Protein AF-A0A2W0DNL2-F1 (afdb_monomer_lite)

Radius of gyration: 24.85 Å; chains: 1; bounding box: 49×59×59 Å

Sequence (181 aa):
MGSRLEQRAREARFWELLGQGMSRPTACDAVGVHPRQGYRWFKAARGKNPFERAPRSGRFLSEEERLRIADLRLTGAGVRRIAAELGRAPSTISRELARNSSRNGDYRPYAAEKRCRVRARRPKPRKLDRVELALQVELRLVRNWSPEQIRDDLIRSFPNRPEMHVSHETIYQSLFVQGRG

Secondary structure (DSSP, 8-state):
---HHHHHHHHHHHHHHHHTT--HHHHHHHTT--HHHHHHHHHHTTTS-TT--PPP-TTS--HHHHHHHHHHHHTT--HHHHHHHTT--HHHHHHHHHHHB-TT--B-HHHHHHHHHHHHT-PPPPGGGSHHHHHHHHHHHTTT--HHHHHHHHHHH-TT-GGG---HHHHHHHHH-----

pLDDT: mean 89.56, std 10.79, range [42.53, 97.81]

Structure (mmCIF, N/CA/C/O backbone):
data_AF-A0A2W0DNL2-F1
#
_entry.id   AF-A0A2W0DNL2-F1
#
loop_
_atom_site.group_PDB
_atom_site.id
_atom_site.type_symbol
_atom_site.label_atom_id
_atom_site.label_alt_id
_atom_site.label_comp_id
_atom_site.label_asym_id
_atom_site.label_entity_id
_atom_site.label_seq_id
_atom_site.pdbx_PDB_ins_code
_atom_site.Cartn_x
_atom_site.Cartn_y
_atom_site.Cartn_z
_atom_site.occupancy
_atom_site.B_iso_or_equiv
_atom_site.auth_seq_id
_atom_site.auth_comp_id
_atom_site.auth_asym_id
_atom_site.auth_atom_id
_atom_site.pdbx_PDB_model_num
ATOM 1 N N . MET A 1 1 ? 16.227 28.716 9.634 1.00 47.56 1 MET A N 1
ATOM 2 C CA . MET A 1 1 ? 15.725 27.652 8.734 1.00 47.56 1 MET A CA 1
ATOM 3 C C . MET A 1 1 ? 14.515 27.025 9.403 1.00 47.56 1 MET A C 1
ATOM 5 O O . MET A 1 1 ? 14.675 26.520 10.504 1.00 47.56 1 MET A O 1
ATOM 9 N N . GLY A 1 2 ? 13.325 27.134 8.807 1.00 59.09 2 GLY A N 1
ATOM 10 C CA . GLY A 1 2 ? 12.109 26.583 9.411 1.00 59.09 2 GLY A CA 1
ATOM 11 C C . GLY A 1 2 ? 12.173 25.061 9.519 1.00 59.09 2 GLY A C 1
ATOM 12 O O . GLY A 1 2 ? 12.747 24.397 8.651 1.00 59.09 2 GLY A O 1
ATOM 13 N N . SER A 1 3 ? 11.613 24.512 10.592 1.00 79.75 3 SER A N 1
ATOM 14 C CA . SER A 1 3 ? 11.574 23.064 10.814 1.00 79.75 3 SER A CA 1
ATOM 15 C C . SER A 1 3 ? 10.858 22.366 9.651 1.00 79.75 3 SER A C 1
ATOM 17 O O . SER A 1 3 ? 9.911 22.897 9.066 1.00 79.75 3 SER A O 1
ATOM 19 N N . ARG A 1 4 ? 11.257 21.128 9.325 1.00 78.81 4 ARG A N 1
ATOM 20 C CA . ARG A 1 4 ? 10.597 20.302 8.294 1.00 78.81 4 ARG A CA 1
ATOM 21 C C . ARG A 1 4 ? 9.080 20.173 8.544 1.00 78.81 4 ARG A C 1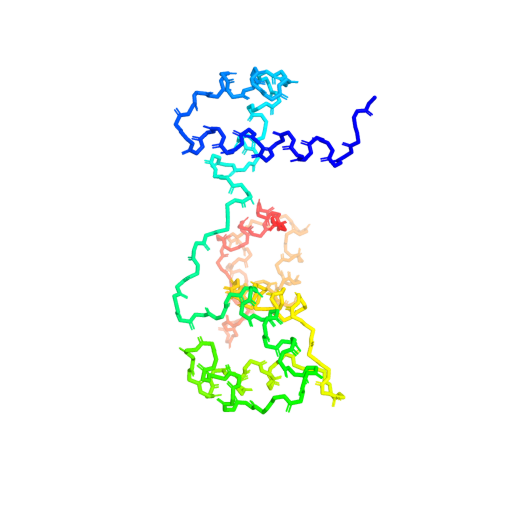
ATOM 23 O O . ARG A 1 4 ? 8.319 19.990 7.597 1.00 78.81 4 ARG A O 1
ATOM 30 N N . LEU A 1 5 ? 8.642 20.294 9.802 1.00 79.19 5 LEU A N 1
ATOM 31 C CA . LEU A 1 5 ? 7.231 20.336 10.198 1.00 79.19 5 LEU A CA 1
ATOM 32 C C . LEU A 1 5 ? 6.533 21.637 9.777 1.00 79.19 5 LEU A C 1
ATOM 34 O O . LEU A 1 5 ? 5.445 21.580 9.210 1.00 79.19 5 LEU A O 1
ATOM 38 N N . GLU A 1 6 ? 7.167 22.791 9.983 1.00 85.38 6 GLU A N 1
ATOM 39 C CA . GLU A 1 6 ? 6.617 24.103 9.613 1.00 85.38 6 GLU A CA 1
ATOM 40 C C . GLU A 1 6 ? 6.451 24.228 8.101 1.00 85.38 6 GLU A C 1
ATOM 42 O O . GLU A 1 6 ? 5.424 24.695 7.613 1.00 85.38 6 GLU A O 1
ATOM 47 N N . GLN A 1 7 ? 7.441 23.757 7.340 1.00 85.00 7 GLN A N 1
ATOM 48 C CA . GLN A 1 7 ? 7.375 23.788 5.882 1.00 85.00 7 GLN A CA 1
ATOM 49 C C . GLN A 1 7 ? 6.237 22.908 5.352 1.00 85.00 7 GLN A C 1
ATOM 51 O O . GLN A 1 7 ? 5.539 23.295 4.416 1.00 85.00 7 GLN A O 1
ATOM 56 N N . ARG A 1 8 ? 6.004 21.759 5.996 1.00 86.62 8 ARG A N 1
ATOM 57 C CA . ARG A 1 8 ? 4.901 20.853 5.666 1.00 86.62 8 ARG A CA 1
ATOM 58 C C . ARG A 1 8 ? 3.537 21.435 6.051 1.00 86.62 8 ARG A C 1
ATOM 60 O O . ARG A 1 8 ? 2.576 21.238 5.316 1.00 86.62 8 ARG A O 1
ATOM 67 N N . ALA A 1 9 ? 3.456 22.173 7.159 1.00 88.19 9 ALA A N 1
ATOM 68 C CA . ALA A 1 9 ? 2.246 22.886 7.566 1.00 88.19 9 ALA A CA 1
ATOM 69 C C . ALA A 1 9 ? 1.894 24.022 6.587 1.00 88.19 9 ALA A C 1
ATOM 71 O O . ALA A 1 9 ? 0.739 24.146 6.183 1.00 88.19 9 ALA A O 1
ATOM 72 N N . ARG A 1 10 ? 2.892 24.796 6.131 1.00 92.25 10 ARG A N 1
ATOM 73 C CA . ARG A 1 10 ? 2.702 25.826 5.090 1.00 92.25 10 ARG A CA 1
ATOM 74 C C . ARG A 1 10 ? 2.234 25.223 3.769 1.00 92.25 10 ARG A C 1
ATOM 76 O O . ARG A 1 10 ? 1.329 25.764 3.143 1.00 92.25 10 ARG A O 1
ATOM 83 N N . GLU A 1 11 ? 2.811 24.092 3.367 1.00 92.44 11 GLU A N 1
ATOM 84 C CA . GLU A 1 11 ? 2.375 23.374 2.166 1.00 92.44 11 GLU A CA 1
ATOM 85 C C . GLU A 1 11 ? 0.922 22.891 2.294 1.00 92.44 11 GLU A C 1
ATOM 87 O O . GLU A 1 11 ? 0.136 23.067 1.368 1.00 92.44 11 GLU A O 1
ATOM 92 N N . ALA A 1 12 ? 0.530 22.344 3.450 1.00 90.19 12 ALA A N 1
ATOM 93 C CA . ALA A 1 12 ? -0.851 21.928 3.695 1.00 90.19 12 ALA A CA 1
ATOM 94 C C . ALA A 1 12 ? -1.835 23.108 3.605 1.00 90.19 12 ALA A C 1
ATOM 96 O O . ALA A 1 12 ? -2.849 23.006 2.914 1.00 90.19 12 ALA A O 1
ATOM 97 N N . ARG A 1 13 ? -1.504 24.249 4.226 1.00 92.50 13 ARG A N 1
ATOM 98 C CA . ARG A 1 13 ? -2.326 25.469 4.165 1.00 92.50 13 ARG A CA 1
ATOM 99 C C . ARG A 1 13 ? -2.436 26.025 2.741 1.00 92.50 13 ARG A C 1
ATOM 101 O O . ARG A 1 13 ? -3.508 26.460 2.340 1.00 92.50 13 ARG A O 1
ATOM 108 N N . PHE A 1 14 ? -1.362 25.958 1.953 1.00 94.38 14 PHE A N 1
ATOM 109 C CA . PHE A 1 14 ? -1.366 26.362 0.541 1.00 94.38 14 PHE A CA 1
ATOM 110 C C . PHE A 1 14 ? -2.388 25.559 -0.275 1.00 94.38 14 PHE A C 1
ATOM 112 O O . PHE A 1 14 ? -3.139 26.127 -1.068 1.00 94.38 14 PHE A O 1
ATOM 119 N N . TRP A 1 15 ? -2.449 24.244 -0.058 1.00 93.75 15 TRP A N 1
ATOM 120 C CA . TRP A 1 15 ? -3.415 23.382 -0.734 1.00 93.75 15 TRP A CA 1
ATOM 121 C C . TRP A 1 15 ? -4.857 23.585 -0.265 1.00 93.75 15 TRP A C 1
ATOM 123 O O . TRP A 1 15 ? -5.772 23.465 -1.076 1.00 93.75 15 TRP A O 1
ATOM 133 N N . GLU A 1 16 ? -5.069 23.911 1.010 1.00 91.62 16 GLU A N 1
ATOM 134 C CA . GLU A 1 16 ? -6.389 24.277 1.534 1.00 91.62 16 GLU A CA 1
ATOM 135 C C . GLU A 1 16 ? -6.933 25.537 0.845 1.00 91.62 16 GLU A C 1
ATOM 137 O O . GLU A 1 16 ? -8.059 25.530 0.353 1.00 91.62 16 GLU A O 1
ATOM 142 N N . LEU A 1 17 ? -6.107 26.584 0.726 1.00 93.62 17 LEU A N 1
ATOM 143 C CA . LEU A 1 17 ? -6.474 27.835 0.053 1.00 93.62 17 LEU A CA 1
ATOM 144 C C . LEU A 1 17 ? -6.806 27.617 -1.430 1.00 93.62 17 LEU A C 1
ATOM 146 O O . LEU A 1 17 ? -7.784 28.162 -1.938 1.00 93.62 17 LEU A O 1
ATOM 150 N N . LEU A 1 18 ? -6.040 26.768 -2.120 1.00 92.50 18 LEU A N 1
ATOM 151 C CA . LEU A 1 18 ? -6.359 26.358 -3.491 1.00 92.50 18 LEU A CA 1
ATOM 152 C C . LEU A 1 18 ? -7.708 25.633 -3.584 1.00 92.50 18 LEU A C 1
ATOM 154 O O . LEU A 1 18 ? -8.466 25.880 -4.519 1.00 92.50 18 LEU A O 1
ATOM 158 N N . GLY A 1 19 ? -8.022 24.763 -2.617 1.00 87.75 19 GLY A N 1
ATOM 159 C CA . GLY A 1 19 ? -9.311 24.067 -2.538 1.00 87.75 19 GLY A CA 1
ATOM 160 C C . GLY A 1 19 ? -10.503 25.007 -2.323 1.00 87.75 19 GLY A C 1
ATOM 161 O O . GLY A 1 19 ? -11.603 24.706 -2.772 1.00 87.75 19 GLY A O 1
ATOM 162 N N . GLN A 1 20 ? -10.277 26.171 -1.710 1.00 91.06 20 GLN A N 1
ATOM 163 C CA . GLN A 1 20 ? -11.268 27.243 -1.549 1.00 91.06 20 GLN A CA 1
ATOM 164 C C . GLN A 1 20 ? -11.422 28.124 -2.807 1.00 91.06 20 GLN A C 1
ATOM 166 O O . GLN A 1 20 ? -12.169 29.098 -2.788 1.00 91.06 20 GLN A O 1
ATOM 171 N N . GLY A 1 21 ? -10.722 27.805 -3.902 1.00 90.88 21 GLY A N 1
ATOM 172 C CA . GLY A 1 21 ? -10.774 28.555 -5.161 1.00 90.88 21 GLY A CA 1
ATOM 173 C C . GLY A 1 21 ? -9.786 29.722 -5.249 1.00 90.88 21 GLY A C 1
ATOM 174 O O . GLY A 1 21 ? -9.833 30.491 -6.209 1.00 90.88 21 GLY A O 1
ATOM 175 N N . MET A 1 22 ? -8.871 29.869 -4.284 1.00 92.62 22 MET A N 1
ATOM 176 C CA . MET A 1 22 ? -7.876 30.941 -4.301 1.00 92.62 22 MET A CA 1
ATOM 177 C C . MET A 1 22 ? -6.820 30.712 -5.396 1.00 92.62 22 MET A C 1
ATOM 179 O O . MET A 1 22 ? -6.385 29.589 -5.659 1.00 92.62 22 MET A O 1
ATOM 183 N N . SER A 1 23 ? -6.361 31.795 -6.030 1.00 92.88 23 SER A N 1
ATOM 184 C CA . SER A 1 23 ? -5.307 31.718 -7.046 1.00 92.88 23 SER A CA 1
ATOM 185 C C . SER A 1 23 ? -3.954 31.314 -6.434 1.00 92.88 23 SER A C 1
ATOM 187 O O . SER A 1 23 ? -3.647 31.646 -5.289 1.00 92.88 23 SER A O 1
ATOM 189 N N . ARG A 1 24 ? -3.104 30.615 -7.203 1.00 91.62 24 ARG A N 1
ATOM 190 C CA . ARG A 1 24 ? -1.781 30.153 -6.729 1.00 91.62 24 ARG A CA 1
ATOM 191 C C . ARG A 1 24 ? -0.899 31.285 -6.174 1.00 91.62 24 ARG A C 1
ATOM 193 O O . ARG A 1 24 ? -0.310 31.049 -5.122 1.00 91.62 24 ARG A O 1
ATOM 200 N N . PRO A 1 25 ? -0.765 32.460 -6.828 1.00 93.44 25 PRO A N 1
ATOM 201 C CA . PRO A 1 25 ? 0.002 33.575 -6.268 1.00 93.44 25 PRO A CA 1
ATOM 202 C C . PRO A 1 25 ? -0.538 34.026 -4.908 1.00 93.44 25 PRO A C 1
ATOM 204 O O . PRO A 1 25 ? 0.206 34.008 -3.936 1.00 93.44 25 PRO A O 1
ATOM 207 N N . THR A 1 26 ? -1.847 34.270 -4.807 1.00 94.25 26 THR A N 1
ATOM 208 C CA . THR A 1 26 ? -2.492 34.700 -3.557 1.00 94.25 26 THR A CA 1
ATOM 209 C C . THR A 1 26 ? -2.322 33.668 -2.438 1.00 94.25 26 THR A C 1
ATOM 211 O O . THR A 1 26 ? -2.061 34.026 -1.293 1.00 94.25 26 THR A O 1
ATOM 214 N N . ALA A 1 27 ? -2.397 32.375 -2.766 1.00 94.56 27 ALA A N 1
ATOM 215 C CA . ALA A 1 27 ? -2.149 31.305 -1.806 1.00 94.56 27 ALA A CA 1
ATOM 216 C C . ALA A 1 27 ? -0.682 31.259 -1.341 1.00 94.56 27 ALA A C 1
ATOM 218 O O . ALA A 1 27 ? -0.432 30.927 -0.187 1.00 94.56 27 ALA A O 1
ATOM 219 N N . CYS A 1 28 ? 0.288 31.588 -2.208 1.00 95.31 28 CYS A N 1
ATOM 220 C CA . CYS A 1 28 ? 1.705 31.685 -1.833 1.00 95.31 28 CYS A CA 1
ATOM 221 C C . CYS A 1 28 ? 1.952 32.851 -0.871 1.00 95.31 28 CYS A C 1
ATOM 223 O O . CYS A 1 28 ? 2.632 32.665 0.140 1.00 95.31 28 CYS A O 1
ATOM 225 N N . ASP A 1 29 ? 1.354 34.008 -1.161 1.00 94.69 29 ASP A N 1
ATOM 226 C CA . ASP A 1 29 ? 1.452 35.204 -0.324 1.00 94.69 29 ASP A CA 1
ATOM 227 C C . ASP A 1 29 ? 0.851 34.940 1.063 1.00 94.69 29 ASP A C 1
ATOM 229 O O . ASP A 1 29 ? 1.491 35.190 2.083 1.00 94.69 29 ASP A O 1
ATOM 233 N N . ALA A 1 30 ? -0.328 34.311 1.109 1.00 93.44 30 ALA A N 1
ATOM 234 C CA . ALA A 1 30 ? -1.026 33.976 2.349 1.00 93.44 30 ALA A CA 1
ATOM 235 C C . ALA A 1 30 ? -0.265 32.989 3.255 1.00 93.44 30 ALA A C 1
ATOM 237 O O . ALA A 1 30 ? -0.397 33.052 4.476 1.00 93.44 30 ALA A O 1
ATOM 238 N N . VAL A 1 31 ? 0.534 32.073 2.691 1.00 94.19 31 VAL A N 1
ATOM 239 C CA . VAL A 1 31 ? 1.363 31.137 3.482 1.00 94.19 31 VAL A CA 1
ATOM 240 C C . VAL A 1 31 ? 2.808 31.611 3.672 1.00 94.19 31 VAL A C 1
ATOM 242 O O . VAL A 1 31 ? 3.623 30.884 4.251 1.00 94.19 31 VAL A O 1
ATOM 245 N N . GLY A 1 32 ? 3.143 32.807 3.177 1.00 93.50 32 GLY A N 1
ATOM 246 C CA . GLY A 1 32 ? 4.471 33.403 3.294 1.00 93.50 32 GLY A CA 1
ATOM 247 C C . GLY A 1 32 ? 5.560 32.609 2.569 1.00 93.50 32 GLY A C 1
ATOM 248 O O . GLY A 1 32 ? 6.643 32.392 3.122 1.00 93.50 32 GLY A O 1
ATOM 249 N N . VAL A 1 33 ? 5.280 32.117 1.356 1.00 92.44 33 VAL A N 1
ATOM 250 C CA . VAL A 1 33 ? 6.274 31.426 0.517 1.00 92.44 33 VAL A CA 1
ATOM 251 C C . VAL A 1 33 ? 6.437 32.084 -0.841 1.00 92.44 33 VAL A C 1
ATOM 253 O O . VAL A 1 33 ? 5.502 32.612 -1.427 1.00 92.44 33 VAL A O 1
ATOM 256 N N . HIS A 1 34 ? 7.643 31.983 -1.391 1.00 93.94 34 HIS A N 1
ATOM 257 C CA . HIS A 1 34 ? 7.933 32.503 -2.720 1.00 93.94 34 HIS A CA 1
ATOM 258 C C . HIS A 1 34 ? 7.101 31.774 -3.806 1.00 93.94 34 HIS A C 1
ATOM 260 O O . HIS A 1 34 ? 7.027 30.540 -3.771 1.00 93.94 34 HIS A O 1
ATOM 266 N N . PRO A 1 35 ? 6.574 32.455 -4.846 1.00 91.94 35 PRO A N 1
ATOM 267 C CA . PRO A 1 35 ? 5.736 31.837 -5.887 1.00 91.94 35 PRO A CA 1
ATOM 268 C C . PRO A 1 35 ? 6.357 30.613 -6.580 1.00 91.94 35 PRO A C 1
ATOM 270 O O . PRO A 1 35 ? 5.678 29.628 -6.874 1.00 91.94 35 PRO A O 1
ATOM 273 N N . ARG A 1 36 ? 7.683 30.622 -6.792 1.00 92.62 36 ARG A N 1
ATOM 274 C CA . ARG A 1 36 ? 8.425 29.449 -7.308 1.00 92.62 36 ARG A CA 1
ATOM 275 C C . ARG A 1 36 ? 8.287 28.215 -6.408 1.00 92.62 36 ARG A C 1
ATOM 277 O O . ARG A 1 36 ? 8.239 27.102 -6.924 1.00 92.62 36 ARG A O 1
ATOM 284 N N . GLN A 1 37 ? 8.227 28.388 -5.087 1.00 92.25 37 GLN A N 1
ATOM 285 C CA . GLN A 1 37 ? 8.041 27.287 -4.141 1.00 92.25 37 GLN A CA 1
ATOM 286 C C . GLN A 1 37 ? 6.628 26.704 -4.252 1.00 92.25 37 GLN A C 1
ATOM 288 O O . GLN A 1 37 ? 6.494 25.486 -4.370 1.00 92.25 37 GLN A O 1
ATOM 293 N N . GLY A 1 38 ? 5.594 27.550 -4.311 1.00 91.00 38 GLY A N 1
ATOM 294 C CA . GLY A 1 38 ? 4.220 27.095 -4.545 1.00 91.00 38 GLY A CA 1
ATOM 295 C C . GLY A 1 38 ? 4.051 26.391 -5.894 1.00 91.00 38 GLY A C 1
ATOM 296 O O . GLY A 1 38 ? 3.419 25.339 -5.973 1.00 91.00 38 GLY A O 1
ATOM 297 N N . TYR A 1 39 ? 4.707 26.884 -6.951 1.00 92.50 39 TY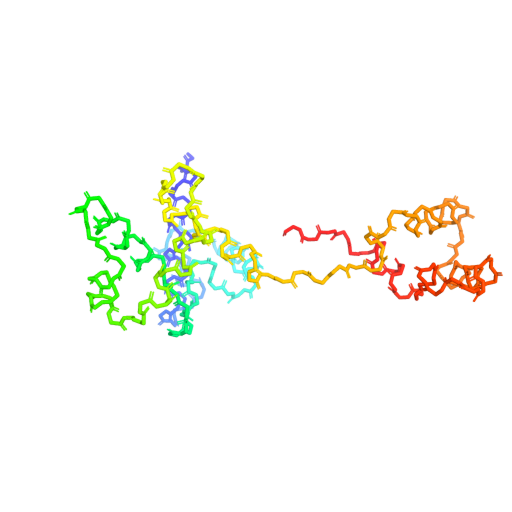R A N 1
ATOM 298 C CA . TYR A 1 39 ? 4.754 26.189 -8.242 1.00 92.50 39 TYR A CA 1
ATOM 299 C C . TYR A 1 39 ? 5.418 24.806 -8.139 1.00 92.50 39 TYR A C 1
ATOM 301 O O . TYR A 1 39 ? 4.919 23.842 -8.721 1.00 92.50 39 TYR A O 1
ATOM 309 N N . ARG A 1 40 ? 6.513 24.670 -7.375 1.00 92.38 40 ARG A N 1
ATOM 310 C CA . ARG A 1 40 ? 7.160 23.368 -7.134 1.00 92.38 40 ARG A CA 1
ATOM 311 C C . ARG A 1 40 ? 6.239 22.401 -6.397 1.00 92.38 40 ARG A C 1
ATOM 313 O O . ARG A 1 40 ? 6.160 21.252 -6.820 1.00 92.38 40 ARG A O 1
ATOM 320 N N . TRP A 1 41 ? 5.540 22.851 -5.354 1.00 92.69 41 TRP A N 1
ATOM 321 C CA . TRP A 1 41 ? 4.551 22.036 -4.637 1.00 92.69 41 TRP A CA 1
ATOM 322 C C . TRP A 1 41 ? 3.428 21.571 -5.564 1.00 92.69 41 TRP A C 1
ATOM 324 O O . TRP A 1 41 ? 3.157 20.375 -5.666 1.00 92.69 41 TRP A O 1
ATOM 334 N N . PHE A 1 42 ? 2.852 22.496 -6.334 1.00 91.25 42 PHE A N 1
ATOM 335 C CA . PHE A 1 42 ? 1.805 22.193 -7.307 1.00 91.25 42 PHE A CA 1
ATOM 336 C C . PHE A 1 42 ? 2.267 21.180 -8.367 1.00 91.25 42 PHE A C 1
ATOM 338 O O . PHE A 1 42 ? 1.578 20.194 -8.632 1.00 91.25 42 PHE A O 1
ATOM 345 N N . LYS A 1 43 ? 3.459 21.380 -8.948 1.00 91.06 43 LYS A N 1
ATOM 346 C CA . LYS A 1 43 ? 4.044 20.474 -9.950 1.00 91.06 43 LYS A CA 1
ATOM 347 C C . LYS A 1 43 ? 4.339 19.095 -9.358 1.00 91.06 43 LYS A C 1
ATOM 349 O O . LYS A 1 43 ? 4.030 18.088 -9.992 1.00 91.06 43 LYS A O 1
ATOM 354 N N . ALA A 1 44 ? 4.910 19.040 -8.153 1.00 87.88 44 ALA A N 1
ATOM 355 C CA . ALA A 1 44 ? 5.236 17.790 -7.469 1.00 87.88 44 ALA A CA 1
ATOM 356 C C . ALA A 1 44 ? 3.983 16.946 -7.198 1.00 87.88 44 ALA A C 1
ATOM 358 O O . ALA A 1 44 ? 3.992 15.741 -7.444 1.00 87.88 44 ALA A O 1
ATOM 359 N N . ALA A 1 45 ? 2.885 17.581 -6.782 1.00 86.62 45 ALA A N 1
ATOM 360 C CA . ALA A 1 45 ? 1.617 16.899 -6.539 1.00 86.62 45 ALA A CA 1
ATOM 361 C C . ALA A 1 45 ? 0.727 16.769 -7.794 1.00 86.62 45 ALA A C 1
ATOM 363 O O . ALA A 1 45 ? -0.402 16.286 -7.716 1.00 86.62 45 ALA A O 1
ATOM 364 N N . ARG A 1 46 ? 1.225 17.182 -8.970 1.00 85.38 46 ARG A N 1
ATOM 365 C CA . ARG A 1 46 ? 0.507 17.144 -10.260 1.00 85.38 46 ARG A CA 1
ATOM 366 C C . ARG A 1 46 ? -0.847 17.860 -10.226 1.00 85.38 46 ARG A C 1
ATOM 368 O O . ARG A 1 46 ? -1.821 17.380 -10.801 1.00 85.38 46 ARG A O 1
ATOM 375 N N . GLY A 1 47 ? -0.910 18.985 -9.520 1.00 85.25 47 GLY A N 1
ATOM 376 C CA . GLY A 1 47 ? -2.131 19.773 -9.369 1.00 85.25 47 GLY A CA 1
ATOM 377 C C . GLY A 1 47 ? -3.216 19.125 -8.506 1.00 85.25 47 GLY A C 1
ATOM 378 O O . GLY A 1 47 ? -4.320 19.653 -8.450 1.00 85.25 47 GLY A O 1
ATOM 379 N N . LYS A 1 48 ? -2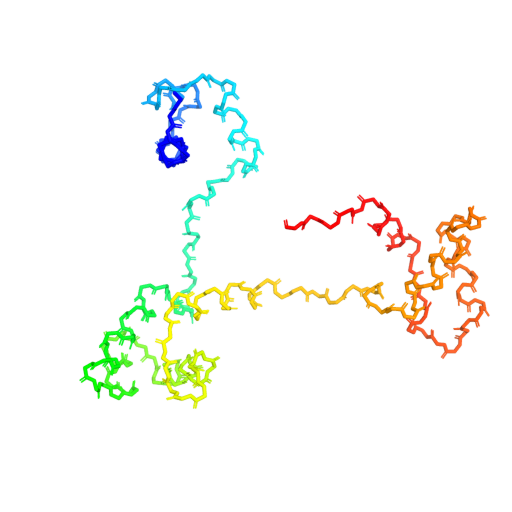.922 18.009 -7.827 1.00 83.88 48 LYS A N 1
ATOM 380 C CA . LYS A 1 48 ? -3.833 17.363 -6.878 1.00 83.88 48 LYS A CA 1
ATOM 381 C C . LYS A 1 48 ? -3.330 17.578 -5.465 1.00 83.88 48 LYS A C 1
ATOM 383 O O . LYS A 1 48 ? -2.148 17.371 -5.210 1.00 83.88 48 LYS A O 1
ATOM 388 N N . ASN A 1 49 ? -4.224 17.934 -4.551 1.00 84.50 49 ASN A N 1
ATOM 389 C CA . ASN A 1 49 ? -3.865 18.123 -3.157 1.00 84.50 49 ASN A CA 1
ATOM 390 C C . ASN A 1 49 ? -3.351 16.795 -2.558 1.00 84.50 49 ASN A C 1
ATOM 392 O O . ASN A 1 49 ? -4.122 15.845 -2.424 1.00 84.50 49 ASN A O 1
ATOM 396 N N . PRO A 1 50 ? -2.064 16.695 -2.175 1.00 80.88 50 PRO A N 1
ATOM 397 C CA . PRO A 1 50 ? -1.504 15.462 -1.629 1.00 80.88 50 PRO A CA 1
ATOM 398 C C . PRO A 1 50 ? -1.970 15.193 -0.189 1.00 80.88 50 PRO A C 1
ATOM 400 O O . PRO A 1 50 ? -1.780 14.088 0.322 1.00 80.88 50 PRO A O 1
ATOM 403 N N . PHE A 1 51 ? -2.565 16.193 0.466 1.00 79.44 51 PHE A N 1
ATOM 404 C CA . PHE A 1 51 ? -3.146 16.107 1.804 1.00 79.44 51 PHE A CA 1
ATOM 405 C C . PHE A 1 51 ? -4.642 15.783 1.775 1.00 79.44 51 PHE A C 1
ATOM 407 O O . PHE A 1 51 ? -5.193 15.380 2.800 1.00 79.44 51 PHE A O 1
ATOM 414 N N . GLU A 1 52 ? -5.296 15.907 0.617 1.00 70.00 52 GLU A N 1
ATOM 415 C CA . GLU A 1 52 ? -6.700 15.552 0.469 1.00 70.00 52 GLU A CA 1
ATOM 416 C C . GLU A 1 52 ? -6.863 14.032 0.545 1.00 70.00 52 GLU A C 1
ATOM 418 O O . GLU A 1 52 ? -6.350 13.254 -0.268 1.00 70.00 52 GLU A O 1
ATOM 423 N N . ARG A 1 53 ? -7.586 13.585 1.570 1.00 65.62 53 ARG A N 1
ATOM 424 C CA . ARG A 1 53 ? -7.958 12.183 1.717 1.00 65.62 53 ARG A CA 1
ATOM 425 C C . ARG A 1 53 ? -9.206 11.965 0.877 1.00 65.62 53 ARG A C 1
ATOM 427 O O . ARG A 1 53 ? -10.293 12.326 1.313 1.00 65.62 53 ARG A O 1
ATOM 434 N N . ALA A 1 54 ? -9.047 11.371 -0.306 1.00 61.41 54 ALA A N 1
ATOM 435 C CA . ALA A 1 54 ? -10.187 11.023 -1.151 1.00 61.41 54 ALA A CA 1
ATOM 436 C C . ALA A 1 54 ? -11.265 10.306 -0.312 1.00 61.41 54 ALA A C 1
ATOM 438 O O . ALA A 1 54 ? -10.924 9.339 0.392 1.00 61.41 54 ALA A O 1
ATOM 439 N N . PRO A 1 55 ? -12.532 10.760 -0.355 1.00 58.41 55 PRO A N 1
ATOM 440 C CA . PRO A 1 55 ? -13.593 10.145 0.421 1.00 58.41 55 PRO A CA 1
ATOM 441 C C . PRO A 1 55 ? -13.677 8.671 0.036 1.00 58.41 55 PRO A C 1
ATOM 443 O O . PRO A 1 55 ? -13.774 8.303 -1.139 1.00 58.41 55 PRO A O 1
ATOM 446 N N . ARG A 1 56 ? -13.569 7.792 1.033 1.00 63.72 56 ARG A N 1
ATOM 447 C CA . ARG A 1 56 ? -13.727 6.363 0.786 1.00 63.72 56 ARG A CA 1
ATOM 448 C C . ARG A 1 56 ? -15.188 6.091 0.509 1.00 63.72 56 ARG A C 1
ATOM 450 O O . ARG A 1 56 ? -16.047 6.526 1.266 1.00 63.72 56 ARG A O 1
ATOM 457 N N . SER A 1 57 ? -15.451 5.307 -0.536 1.00 69.00 57 SER A N 1
ATOM 458 C CA . SER A 1 57 ? -16.749 4.655 -0.697 1.00 69.00 57 SER A CA 1
ATOM 459 C C . SER A 1 57 ? -17.162 4.051 0.645 1.00 69.00 57 SER A C 1
ATOM 461 O O . SER A 1 57 ? -16.359 3.348 1.268 1.00 69.00 57 SER A O 1
ATOM 463 N N . GLY A 1 58 ? -18.416 4.279 1.049 1.00 74.38 58 GLY A N 1
ATOM 464 C CA . GLY A 1 58 ? -18.988 3.737 2.284 1.00 74.38 58 GLY A CA 1
ATOM 465 C C . GLY A 1 58 ? -18.881 2.213 2.395 1.00 74.38 58 GLY A C 1
ATOM 466 O O . GLY A 1 58 ? -19.107 1.662 3.461 1.00 74.38 58 GLY A O 1
ATOM 467 N N . ARG A 1 59 ? -18.472 1.511 1.335 1.00 80.81 59 ARG A N 1
ATOM 468 C CA . ARG A 1 59 ? -18.111 0.092 1.353 1.00 80.81 59 ARG A CA 1
ATOM 469 C C . ARG A 1 59 ? -16.936 -0.252 2.283 1.00 80.81 59 ARG A C 1
ATOM 471 O O . ARG A 1 59 ? -16.889 -1.373 2.789 1.00 80.81 59 ARG A O 1
ATOM 478 N N . PHE A 1 60 ? -15.958 0.638 2.454 1.00 85.06 60 PHE A N 1
ATOM 479 C CA . PHE A 1 60 ? -14.729 0.350 3.205 1.00 85.06 60 PHE A CA 1
ATOM 480 C C . PHE A 1 60 ? -14.701 1.083 4.544 1.00 85.06 60 PHE A C 1
ATOM 482 O O . PHE A 1 60 ? -15.124 2.231 4.618 1.00 85.06 60 PHE A O 1
ATOM 489 N N . LEU A 1 61 ? -14.123 0.445 5.569 1.00 91.25 61 LEU A N 1
ATOM 490 C CA . LEU A 1 61 ? -13.877 1.105 6.851 1.00 91.25 61 LEU A CA 1
ATOM 491 C C . LEU A 1 61 ? -12.887 2.269 6.681 1.00 91.25 61 LEU A C 1
ATOM 493 O O . LEU A 1 61 ? -11.848 2.126 6.013 1.00 91.25 61 LEU A O 1
ATOM 497 N N . SER A 1 62 ? -13.198 3.404 7.293 1.00 90.06 62 SER A N 1
ATOM 498 C CA . SER A 1 62 ? -12.321 4.564 7.420 1.00 90.06 62 SER A CA 1
ATOM 499 C C . SER A 1 62 ? -11.226 4.323 8.470 1.00 90.06 62 SER A C 1
ATOM 501 O O . SER A 1 62 ? -11.251 3.337 9.207 1.00 90.06 62 SER A O 1
ATOM 503 N N . GLU A 1 63 ? -10.219 5.198 8.506 1.00 90.94 63 GLU A N 1
ATOM 504 C CA . GLU A 1 63 ? -9.207 5.180 9.574 1.00 90.94 63 GLU A CA 1
ATOM 505 C C . GLU A 1 63 ? -9.854 5.455 10.942 1.00 90.94 63 GLU A C 1
ATOM 507 O O . GLU A 1 63 ? -9.550 4.756 11.903 1.00 90.94 63 GLU A O 1
ATOM 512 N N . GLU A 1 64 ? -10.816 6.380 10.990 1.00 91.38 64 GLU A N 1
ATOM 513 C CA . GLU A 1 64 ? -11.581 6.724 12.194 1.00 91.38 64 GLU A CA 1
ATOM 514 C C . GLU A 1 64 ? -12.380 5.531 12.730 1.00 91.38 64 GLU A C 1
ATOM 516 O O . GLU A 1 64 ? -12.293 5.179 13.902 1.00 91.38 64 GLU A O 1
ATOM 521 N N . GLU A 1 65 ? -13.085 4.812 11.851 1.00 94.44 65 GLU A N 1
ATOM 522 C CA . GLU A 1 65 ? -13.800 3.594 12.241 1.00 94.44 65 GLU A CA 1
ATOM 523 C C . GLU A 1 65 ? -12.831 2.530 12.766 1.00 94.44 65 GLU A C 1
ATOM 525 O O . GLU A 1 65 ? -13.159 1.805 13.701 1.00 94.44 65 GLU A O 1
ATOM 530 N N . ARG A 1 66 ? -11.614 2.434 12.213 1.00 95.50 66 ARG A N 1
ATOM 531 C CA . ARG A 1 66 ? -10.593 1.514 12.735 1.00 95.50 66 ARG A CA 1
ATOM 532 C C . ARG A 1 66 ? -10.105 1.922 14.121 1.00 95.50 66 ARG A C 1
ATOM 534 O O . ARG A 1 66 ? -9.879 1.019 14.925 1.00 95.50 66 ARG A O 1
ATOM 541 N N . LEU A 1 67 ? -9.936 3.215 14.395 1.00 96.31 67 LEU A N 1
ATOM 542 C CA . LEU A 1 67 ? -9.597 3.714 15.732 1.00 96.31 67 LEU A CA 1
ATOM 543 C C . LEU A 1 67 ? -10.704 3.356 16.726 1.00 96.31 67 LEU A C 1
ATOM 545 O O . LEU A 1 67 ? -10.433 2.679 17.713 1.00 96.31 67 LEU A O 1
ATOM 549 N N . ARG A 1 68 ? -11.962 3.633 16.372 1.00 96.62 68 ARG A N 1
ATOM 550 C CA . ARG A 1 68 ? -13.126 3.277 17.190 1.00 96.62 68 ARG A CA 1
ATOM 551 C C . ARG A 1 68 ? -13.218 1.773 17.476 1.00 96.62 68 ARG A C 1
ATOM 553 O O . ARG A 1 68 ? -13.507 1.376 18.599 1.00 96.62 68 ARG A O 1
ATOM 560 N N . ILE A 1 69 ? -12.928 0.910 16.493 1.00 96.56 69 ILE A N 1
ATOM 561 C CA . ILE A 1 69 ? -12.845 -0.550 16.708 1.00 96.56 69 ILE A CA 1
ATOM 562 C C . ILE A 1 69 ? -11.788 -0.893 17.769 1.00 96.56 69 ILE A C 1
ATOM 564 O O . ILE A 1 69 ? -12.012 -1.801 18.571 1.00 96.56 69 ILE A O 1
ATOM 568 N N . ALA A 1 70 ? -10.634 -0.220 17.755 1.00 96.06 70 ALA A N 1
ATOM 569 C CA . ALA A 1 70 ? -9.563 -0.465 18.717 1.00 96.06 70 ALA A CA 1
ATOM 570 C C . ALA A 1 70 ? -9.977 -0.047 20.135 1.00 96.06 70 ALA A C 1
ATOM 572 O O . ALA A 1 70 ? -9.846 -0.856 21.053 1.00 96.06 70 ALA A O 1
ATOM 573 N N . ASP A 1 71 ? -10.562 1.140 20.294 1.00 96.50 71 ASP A N 1
ATOM 574 C CA . ASP A 1 71 ? -11.049 1.635 21.590 1.00 96.50 71 ASP A CA 1
ATOM 575 C C . ASP A 1 71 ? -12.136 0.719 22.167 1.00 96.50 71 ASP A C 1
ATOM 577 O O . ASP A 1 71 ? -12.102 0.320 23.333 1.00 96.50 71 ASP A O 1
ATOM 581 N N . LEU A 1 72 ? -13.075 0.283 21.326 1.00 95.75 72 LEU A N 1
ATOM 582 C CA . LEU A 1 72 ? -14.127 -0.639 21.744 1.00 95.75 72 LEU A CA 1
ATOM 583 C C . LEU A 1 72 ? -13.578 -2.025 22.113 1.00 95.75 72 LEU A C 1
ATOM 585 O O . LEU A 1 72 ? -14.076 -2.662 23.038 1.00 95.75 72 LEU A O 1
ATOM 589 N N . ARG A 1 73 ? -12.513 -2.493 21.458 1.00 93.94 73 ARG A N 1
ATOM 590 C CA . ARG A 1 73 ? -11.820 -3.729 21.861 1.00 93.94 73 ARG A CA 1
ATOM 591 C C . ARG A 1 73 ? -11.139 -3.587 23.220 1.00 93.94 73 ARG A C 1
ATOM 593 O O . ARG A 1 73 ? -11.189 -4.539 23.993 1.00 93.94 73 ARG A O 1
ATOM 600 N N . LEU A 1 74 ? -10.547 -2.429 23.518 1.00 92.94 74 LEU A N 1
ATOM 601 C CA . LEU A 1 74 ? -9.931 -2.158 24.823 1.00 92.94 74 LEU A CA 1
ATOM 602 C C . LEU A 1 74 ? -10.964 -2.170 25.958 1.00 92.94 74 LEU A C 1
ATOM 604 O O . LEU A 1 74 ? -10.658 -2.623 27.054 1.00 92.94 74 LEU A O 1
ATOM 608 N N . THR A 1 75 ? -12.202 -1.760 25.678 1.00 93.69 75 THR A N 1
ATOM 609 C CA . THR A 1 75 ? -13.324 -1.834 26.636 1.00 93.69 75 THR A CA 1
ATOM 610 C C . THR A 1 75 ? -14.012 -3.208 26.687 1.00 93.69 75 THR A C 1
ATOM 612 O O . THR A 1 75 ? -15.039 -3.365 27.344 1.00 93.69 75 THR A O 1
ATOM 615 N N . GLY A 1 76 ? -13.472 -4.220 25.998 1.00 93.00 76 GLY A N 1
ATOM 616 C CA . GLY A 1 76 ? -14.007 -5.585 25.998 1.00 93.00 76 GLY A CA 1
ATOM 617 C C . GLY A 1 76 ? -15.232 -5.798 25.100 1.00 93.00 76 GLY A C 1
ATOM 618 O O . GLY A 1 76 ? -15.904 -6.825 25.207 1.00 93.00 76 GLY A O 1
ATOM 619 N N . ALA A 1 77 ? -15.555 -4.866 24.198 1.00 95.19 77 ALA A N 1
ATOM 620 C CA . ALA A 1 77 ? -16.686 -5.031 23.292 1.00 95.19 77 ALA A CA 1
ATOM 621 C C . ALA A 1 77 ? -16.455 -6.175 22.287 1.00 95.19 77 ALA A C 1
ATOM 623 O O . ALA A 1 77 ? -15.442 -6.246 21.586 1.00 95.19 77 ALA A O 1
ATOM 624 N N . GLY A 1 78 ? -17.449 -7.057 22.163 1.00 95.00 78 GLY A N 1
ATOM 625 C CA . GLY A 1 78 ? -17.477 -8.090 21.130 1.00 95.00 78 GLY A CA 1
ATOM 626 C C . GLY A 1 78 ? -17.849 -7.546 19.744 1.00 95.00 78 GLY A C 1
ATOM 627 O O . GLY A 1 78 ? -18.408 -6.459 19.599 1.00 95.00 78 GLY A O 1
ATOM 628 N N . VAL A 1 79 ? -17.619 -8.357 18.705 1.00 97.12 79 VAL A N 1
ATOM 629 C CA . VAL A 1 79 ? -17.841 -8.002 17.285 1.00 97.12 79 VAL A CA 1
ATOM 630 C C . VAL A 1 79 ? -19.231 -7.414 17.011 1.00 97.12 79 VAL A C 1
ATOM 632 O O . VAL A 1 79 ? -19.340 -6.432 16.282 1.00 97.12 79 VAL A O 1
ATOM 635 N N . ARG A 1 80 ? -20.296 -7.998 17.579 1.00 97.38 80 ARG A N 1
ATOM 636 C CA . ARG A 1 80 ? -21.681 -7.545 17.344 1.00 97.38 80 ARG A CA 1
ATOM 637 C C . ARG A 1 80 ? -21.952 -6.159 17.934 1.00 97.38 80 ARG A C 1
ATOM 639 O O . ARG A 1 80 ? -22.593 -5.352 17.274 1.00 97.38 80 ARG A O 1
ATOM 646 N N . ARG A 1 81 ? -21.422 -5.873 19.129 1.00 97.69 81 ARG A N 1
ATOM 647 C CA . ARG A 1 81 ? -21.555 -4.561 19.782 1.00 97.69 81 ARG A CA 1
ATOM 648 C C . ARG A 1 81 ? -20.825 -3.483 18.988 1.00 97.69 81 ARG A C 1
ATOM 650 O O . ARG A 1 81 ? -21.415 -2.458 18.677 1.00 97.69 81 ARG A O 1
ATOM 657 N N . ILE A 1 82 ? -19.585 -3.767 18.585 1.00 97.50 82 ILE A N 1
ATOM 658 C CA . ILE A 1 82 ? -18.783 -2.866 17.743 1.00 97.50 82 ILE A CA 1
ATOM 659 C C . ILE A 1 82 ? -19.510 -2.551 16.433 1.00 97.50 82 ILE A C 1
ATOM 661 O O . ILE A 1 82 ? -19.556 -1.409 15.990 1.00 97.50 82 ILE A O 1
ATOM 665 N N . ALA A 1 83 ? -20.085 -3.575 15.806 1.00 96.94 83 ALA A N 1
ATOM 666 C CA . ALA A 1 83 ? -20.811 -3.429 14.556 1.00 96.94 83 ALA A CA 1
ATOM 667 C C . ALA A 1 83 ? -22.059 -2.545 14.704 1.00 96.94 83 ALA A C 1
ATOM 669 O O . ALA A 1 83 ? -22.270 -1.670 13.868 1.00 96.94 83 ALA A O 1
ATOM 670 N N . ALA A 1 84 ? -22.835 -2.736 15.774 1.00 96.62 84 ALA A N 1
ATOM 671 C CA . ALA A 1 84 ? -24.002 -1.911 16.072 1.00 96.62 84 ALA A CA 1
ATOM 672 C C . ALA A 1 84 ? -23.621 -0.439 16.303 1.00 96.62 84 ALA A C 1
ATOM 674 O O . ALA A 1 84 ? -24.229 0.440 15.701 1.00 96.62 84 ALA A O 1
ATOM 675 N N . GLU A 1 85 ? -22.577 -0.175 17.094 1.00 96.19 85 GLU A N 1
ATOM 676 C CA . GLU A 1 85 ? -22.130 1.194 17.393 1.00 96.19 85 GLU A CA 1
ATOM 677 C C . GLU A 1 85 ? -21.616 1.936 16.151 1.00 96.19 85 GLU A C 1
ATOM 679 O O . GLU A 1 85 ? -21.826 3.136 16.006 1.00 96.19 85 GLU A O 1
ATOM 684 N N . LEU A 1 86 ? -20.985 1.218 15.221 1.00 93.69 86 LEU A N 1
ATOM 685 C CA . LEU A 1 86 ? -20.472 1.787 13.973 1.00 93.69 86 LEU A CA 1
ATOM 686 C C . LEU A 1 86 ? -21.493 1.809 12.827 1.00 93.69 86 LEU A C 1
ATOM 688 O O . LEU A 1 86 ? -21.157 2.251 11.730 1.00 93.69 86 LEU A O 1
ATOM 692 N N . GLY A 1 87 ? -22.703 1.275 13.022 1.00 94.19 87 GLY A N 1
ATOM 693 C CA . GLY A 1 87 ? -23.677 1.114 11.936 1.00 94.19 87 GLY A CA 1
ATOM 694 C C . GLY A 1 87 ? -23.172 0.201 10.808 1.00 94.19 87 GLY A C 1
ATOM 695 O O . GLY A 1 87 ? -23.436 0.436 9.627 1.00 94.19 87 GLY A O 1
ATOM 696 N N . ARG A 1 88 ? -22.388 -0.832 11.144 1.00 94.88 88 ARG A N 1
ATOM 697 C CA . ARG A 1 88 ? -21.770 -1.767 10.189 1.00 94.88 88 ARG A CA 1
ATOM 698 C C . ARG A 1 88 ? -22.302 -3.183 10.346 1.00 94.88 88 ARG A C 1
ATOM 700 O O . ARG A 1 88 ? -22.759 -3.597 11.402 1.00 94.88 88 ARG A O 1
ATOM 707 N N . ALA A 1 89 ? -22.158 -3.981 9.290 1.00 95.19 89 ALA A N 1
ATOM 708 C CA . ALA A 1 89 ? -22.429 -5.411 9.378 1.00 95.19 89 ALA A CA 1
ATOM 709 C C . ALA A 1 89 ? -21.408 -6.101 10.313 1.00 95.19 89 ALA A C 1
ATOM 711 O O . ALA A 1 89 ? -20.201 -5.876 10.155 1.00 95.19 89 ALA A O 1
ATOM 712 N N . PRO A 1 90 ? -21.828 -7.021 11.205 1.00 97.19 90 PRO A N 1
ATOM 713 C CA . PRO A 1 90 ? -20.909 -7.786 12.056 1.00 97.19 90 PRO A CA 1
ATOM 714 C C . PRO A 1 90 ? -19.825 -8.536 11.272 1.00 97.19 90 PRO A C 1
ATOM 716 O O . PRO A 1 90 ? -18.680 -8.636 11.713 1.00 97.19 90 PRO A O 1
ATOM 719 N N . SER A 1 91 ? -20.151 -9.001 10.061 1.00 96.50 91 SER A N 1
ATOM 720 C CA . SER A 1 91 ? -19.188 -9.654 9.168 1.00 96.50 91 SER A CA 1
ATOM 721 C C . SER A 1 91 ? -18.088 -8.708 8.670 1.00 96.50 91 SER A C 1
ATOM 723 O O . SER A 1 91 ? -16.976 -9.156 8.406 1.00 96.50 91 SER A O 1
ATOM 725 N N . THR A 1 92 ? -18.345 -7.402 8.568 1.00 95.69 92 THR A N 1
ATOM 726 C CA . THR A 1 92 ? -17.320 -6.401 8.232 1.00 95.69 92 THR A CA 1
ATOM 727 C C . THR A 1 92 ? -16.294 -6.290 9.352 1.00 95.69 92 THR A C 1
ATOM 729 O O . THR A 1 92 ? -15.098 -6.394 9.085 1.00 95.69 92 THR A O 1
ATOM 732 N N . ILE A 1 93 ? -16.758 -6.167 10.598 1.00 96.50 93 ILE A N 1
ATOM 733 C CA . ILE A 1 93 ? -15.892 -6.064 11.780 1.00 96.50 93 ILE A CA 1
ATOM 734 C C . ILE A 1 93 ? -15.101 -7.359 11.991 1.00 96.50 93 ILE A C 1
ATOM 736 O O . ILE A 1 93 ? -13.883 -7.319 12.147 1.00 96.50 93 ILE A O 1
ATOM 740 N N . SER A 1 94 ? -15.762 -8.517 11.909 1.00 96.38 94 SER A N 1
ATOM 741 C CA . SER A 1 94 ? -15.100 -9.824 12.013 1.00 96.38 94 SER A CA 1
ATOM 742 C C . SER A 1 94 ? -13.981 -9.979 10.978 1.00 96.38 94 SER A C 1
ATOM 744 O O . SER A 1 94 ? -12.851 -10.311 11.331 1.00 96.38 94 SER A O 1
ATOM 746 N N . ARG A 1 95 ? -14.256 -9.671 9.702 1.00 95.56 95 ARG A N 1
ATOM 747 C CA . ARG A 1 95 ? -13.257 -9.774 8.631 1.00 95.56 95 ARG A CA 1
ATOM 748 C C . ARG A 1 95 ? -12.120 -8.757 8.765 1.00 95.56 95 ARG A C 1
ATOM 750 O O . ARG A 1 95 ? -11.010 -9.055 8.330 1.00 95.56 95 ARG A O 1
ATOM 757 N N . GLU A 1 96 ? -12.378 -7.563 9.295 1.00 95.50 96 GLU A N 1
ATOM 758 C CA . GLU A 1 96 ? -11.330 -6.576 9.590 1.00 95.50 96 GLU A CA 1
ATOM 759 C C . GLU A 1 96 ? -10.379 -7.127 10.657 1.00 95.50 96 GLU A C 1
ATOM 761 O O . GLU A 1 96 ? -9.178 -7.229 10.409 1.00 95.50 96 GLU A O 1
ATOM 766 N N . LEU A 1 97 ? -10.923 -7.569 11.794 1.00 95.06 97 LEU A N 1
ATOM 767 C CA . LEU A 1 97 ? -10.141 -8.117 12.902 1.00 95.06 97 LEU A CA 1
ATOM 768 C C . LEU A 1 97 ? -9.374 -9.377 12.483 1.00 95.06 97 LEU A C 1
ATOM 770 O O . LEU A 1 97 ? -8.169 -9.450 12.692 1.00 95.06 97 LEU A O 1
ATOM 774 N N . ALA A 1 98 ? -10.021 -10.321 11.796 1.00 94.38 98 ALA A N 1
ATOM 775 C CA . ALA A 1 98 ? -9.378 -11.556 11.346 1.00 94.38 98 ALA A CA 1
ATOM 776 C C . ALA A 1 98 ? -8.185 -11.308 10.404 1.00 94.38 98 ALA A C 1
ATOM 778 O O . ALA A 1 98 ? -7.184 -12.013 10.463 1.00 94.38 98 ALA A O 1
ATOM 779 N N . ARG A 1 99 ? -8.263 -10.298 9.526 1.00 92.94 99 ARG A N 1
ATOM 780 C CA . ARG A 1 99 ? -7.187 -9.999 8.561 1.00 92.94 99 ARG A CA 1
ATOM 781 C C . ARG A 1 99 ? -6.087 -9.107 9.119 1.00 92.94 99 ARG A C 1
ATOM 783 O O . ARG A 1 99 ? -5.001 -9.054 8.530 1.00 92.94 99 ARG A O 1
ATOM 790 N N . ASN A 1 100 ? -6.399 -8.327 10.153 1.00 94.38 100 ASN A N 1
ATOM 791 C CA . ASN A 1 100 ? -5.548 -7.235 10.605 1.00 94.38 100 ASN A CA 1
ATOM 792 C C . ASN A 1 100 ? -5.116 -7.330 12.079 1.00 94.38 100 ASN A C 1
ATOM 794 O O . ASN A 1 100 ? -4.269 -6.535 12.487 1.00 94.38 100 ASN A O 1
ATOM 798 N N . SER A 1 101 ? -5.582 -8.301 12.858 1.00 93.31 101 SER A N 1
ATOM 799 C CA . SER A 1 101 ? -5.008 -8.592 14.176 1.00 93.31 101 SER A CA 1
ATOM 800 C C . SER A 1 101 ? -3.691 -9.374 14.083 1.00 93.31 101 SER A C 1
ATOM 802 O O . SER A 1 101 ? -3.422 -10.052 13.089 1.00 93.31 101 SER A O 1
ATOM 804 N N . SER A 1 102 ? -2.838 -9.229 15.100 1.00 89.00 102 SER A N 1
ATOM 805 C CA . SER A 1 102 ? -1.655 -10.071 15.292 1.00 89.00 102 SER A CA 1
ATOM 806 C C . SER A 1 102 ? -2.074 -11.491 15.689 1.00 89.00 102 SER A C 1
ATOM 808 O O . SER A 1 102 ? -3.221 -11.728 16.072 1.00 89.00 102 SER A O 1
ATOM 810 N N . ARG A 1 103 ? -1.133 -12.441 15.643 1.00 85.62 103 ARG A N 1
ATOM 811 C CA . ARG A 1 103 ? -1.360 -13.822 16.103 1.00 85.62 103 ARG A CA 1
ATOM 812 C C . ARG A 1 103 ? -1.769 -13.897 17.582 1.00 85.62 103 ARG A C 1
ATOM 814 O O . ARG A 1 103 ? -2.481 -14.817 17.957 1.00 85.62 103 ARG A O 1
ATOM 821 N N . ASN A 1 104 ? -1.387 -12.895 18.374 1.00 86.69 104 ASN A N 1
ATOM 822 C CA . ASN A 1 104 ? -1.735 -12.777 19.792 1.00 86.69 104 ASN A CA 1
ATOM 823 C C . ASN A 1 104 ? -3.074 -12.046 20.013 1.00 86.69 104 ASN A C 1
ATOM 825 O O . ASN A 1 104 ? -3.488 -11.845 21.1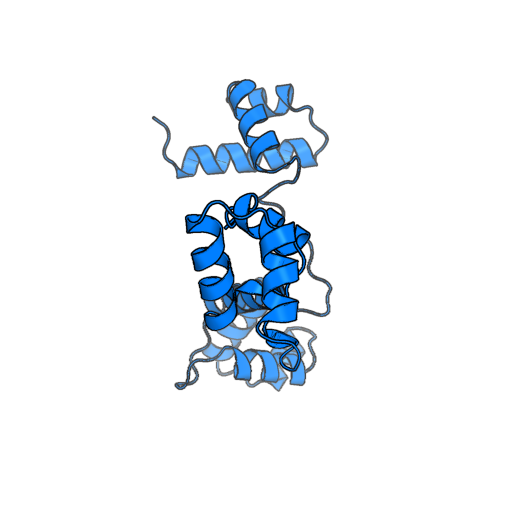46 1.00 86.69 104 ASN A O 1
ATOM 829 N N . GLY A 1 105 ? -3.757 -11.633 18.940 1.00 83.88 105 GLY A N 1
ATOM 830 C CA . GLY A 1 105 ? -5.047 -10.948 19.006 1.00 83.88 105 GLY A CA 1
ATOM 831 C C . GLY A 1 105 ? -4.967 -9.420 19.049 1.00 83.88 105 GLY A C 1
ATOM 832 O O . GLY A 1 105 ? -6.019 -8.775 18.959 1.00 83.88 105 GLY A O 1
ATOM 833 N N . ASP A 1 106 ? -3.768 -8.830 19.097 1.00 89.88 106 ASP A N 1
ATOM 834 C CA . ASP A 1 106 ? -3.587 -7.374 19.142 1.00 89.88 106 ASP A CA 1
ATOM 835 C C . ASP A 1 106 ? -4.078 -6.725 17.854 1.00 89.88 106 ASP A C 1
ATOM 837 O O . ASP A 1 106 ? -3.690 -7.108 16.746 1.00 89.88 106 ASP A O 1
ATOM 841 N N . TYR A 1 107 ? -4.906 -5.696 17.980 1.00 94.88 107 TYR A N 1
ATOM 842 C CA . TYR A 1 107 ? -5.408 -4.943 16.842 1.00 94.88 107 TYR A CA 1
ATOM 843 C C . TYR A 1 107 ? -4.783 -3.546 16.812 1.00 94.88 107 TYR A C 1
ATOM 845 O O . TYR A 1 107 ? -4.994 -2.742 17.712 1.00 94.88 107 TYR A O 1
ATOM 853 N N . ARG A 1 108 ? -3.996 -3.258 15.767 1.00 94.81 108 ARG A N 1
ATOM 854 C CA . ARG A 1 108 ? -3.307 -1.968 15.584 1.00 94.81 108 ARG A CA 1
ATOM 855 C C . ARG A 1 108 ? -3.942 -1.187 14.424 1.00 94.81 108 ARG A C 1
ATOM 857 O O . ARG A 1 108 ? -3.665 -1.531 13.267 1.00 94.81 108 ARG A O 1
ATOM 864 N N . PRO A 1 109 ? -4.744 -0.136 14.685 1.00 94.50 109 PRO A N 1
ATOM 865 C CA . PRO A 1 109 ? -5.575 0.518 13.667 1.00 94.50 109 PRO A CA 1
ATOM 866 C C . PRO A 1 109 ? -4.757 1.171 12.546 1.00 94.50 109 PRO A C 1
ATOM 868 O O . PRO A 1 109 ? -4.995 0.891 11.372 1.00 94.50 109 PRO A O 1
ATOM 871 N N . TYR A 1 110 ? -3.706 1.927 12.877 1.00 94.19 110 TYR A N 1
ATOM 872 C CA . TYR A 1 110 ? -2.826 2.552 11.877 1.00 94.19 110 TYR A CA 1
ATOM 873 C C . TYR A 1 110 ? -2.094 1.528 10.991 1.00 94.19 110 TYR A C 1
ATOM 875 O O . TYR A 1 110 ? -1.900 1.730 9.789 1.00 94.19 110 TYR A O 1
ATOM 883 N N . ALA A 1 111 ? -1.710 0.381 11.559 1.00 93.12 111 ALA A N 1
ATOM 884 C CA . ALA A 1 111 ? -1.074 -0.693 10.799 1.00 93.12 111 ALA A CA 1
ATOM 885 C C . ALA A 1 111 ? -2.077 -1.435 9.898 1.00 93.12 111 ALA A C 1
ATOM 887 O O . ALA A 1 111 ? -1.722 -1.877 8.801 1.00 93.12 111 ALA A O 1
ATOM 888 N N . ALA A 1 112 ? -3.324 -1.601 10.348 1.00 93.50 112 ALA A N 1
ATOM 889 C CA . ALA A 1 112 ? -4.419 -2.142 9.546 1.00 93.50 112 ALA A CA 1
ATOM 890 C C . ALA A 1 112 ? -4.723 -1.233 8.345 1.00 93.50 112 ALA A C 1
ATOM 892 O O . ALA A 1 112 ? -4.739 -1.689 7.201 1.00 93.50 112 ALA A O 1
ATOM 893 N N . GLU A 1 113 ? -4.833 0.069 8.598 1.00 92.50 113 GLU A N 1
ATOM 894 C CA . GLU A 1 113 ? -5.040 1.115 7.603 1.00 92.50 113 GLU A CA 1
ATOM 895 C C . GLU A 1 113 ? -3.939 1.117 6.528 1.00 92.50 113 GLU A C 1
ATOM 897 O O . GLU A 1 113 ? -4.216 1.002 5.328 1.00 92.50 113 GLU A O 1
ATOM 902 N N . LYS A 1 114 ? -2.667 1.130 6.951 1.00 90.31 114 LYS A N 1
ATOM 903 C CA . LYS A 1 114 ? -1.512 1.047 6.044 1.00 90.31 114 LYS A CA 1
ATOM 904 C C . LYS A 1 114 ? -1.558 -0.213 5.172 1.00 90.31 114 LYS A C 1
ATOM 906 O O . LYS A 1 114 ? -1.371 -0.120 3.958 1.00 90.31 114 LYS A O 1
ATOM 911 N N . ARG A 1 115 ? -1.843 -1.385 5.754 1.00 90.50 115 ARG A N 1
ATOM 912 C CA . ARG A 1 115 ? -1.955 -2.650 5.002 1.00 90.50 115 ARG A CA 1
ATOM 913 C C . ARG A 1 115 ? -3.101 -2.627 3.997 1.00 90.50 115 ARG A C 1
ATOM 915 O O . ARG A 1 115 ? -2.911 -3.063 2.863 1.00 90.50 115 ARG A O 1
ATOM 922 N N . CYS A 1 116 ? -4.265 -2.099 4.369 1.00 88.81 116 CYS A N 1
ATOM 923 C CA . CYS A 1 116 ? -5.388 -1.948 3.446 1.00 88.81 116 CYS A CA 1
ATOM 924 C C . CYS A 1 116 ? -5.028 -1.033 2.268 1.00 88.81 116 CYS A C 1
ATOM 926 O O . CYS A 1 116 ? -5.305 -1.397 1.126 1.00 88.81 116 CYS A O 1
ATOM 928 N N . ARG A 1 117 ? -4.333 0.089 2.508 1.00 86.06 117 ARG A N 1
ATOM 929 C CA . ARG A 1 117 ? -3.845 0.977 1.435 1.00 86.06 117 ARG A CA 1
ATOM 930 C C . ARG A 1 117 ? -2.870 0.279 0.493 1.00 86.06 117 ARG A C 1
ATOM 932 O O . ARG A 1 117 ? -2.982 0.448 -0.716 1.00 86.06 117 ARG A O 1
ATOM 939 N N . VAL A 1 118 ? -1.937 -0.510 1.024 1.00 85.25 118 VAL A N 1
ATOM 940 C CA . VAL A 1 118 ? -0.992 -1.282 0.201 1.00 85.25 118 VAL A CA 1
ATOM 941 C C . VAL A 1 118 ? -1.734 -2.311 -0.654 1.00 85.25 118 VAL A C 1
ATOM 943 O O . VAL A 1 118 ? -1.544 -2.340 -1.866 1.00 85.25 118 VAL A O 1
ATOM 946 N N . ARG A 1 119 ? -2.647 -3.093 -0.063 1.00 84.75 119 ARG A N 1
ATOM 947 C CA . ARG A 1 119 ? -3.459 -4.089 -0.789 1.00 84.75 119 ARG A CA 1
ATOM 948 C C . ARG A 1 119 ? -4.357 -3.449 -1.855 1.00 84.75 119 ARG A C 1
ATOM 950 O O . ARG A 1 119 ? -4.549 -4.025 -2.922 1.00 84.75 119 ARG A O 1
ATOM 957 N N . ALA A 1 120 ? -4.890 -2.255 -1.590 1.00 83.88 120 ALA A N 1
ATOM 958 C CA . ALA A 1 120 ? -5.741 -1.526 -2.528 1.00 83.88 120 ALA A CA 1
ATOM 959 C C . ALA A 1 120 ? -5.012 -1.114 -3.817 1.00 83.88 120 ALA A C 1
ATOM 961 O O . ALA A 1 120 ? -5.670 -0.965 -4.842 1.00 83.88 120 ALA A O 1
ATOM 962 N N . ARG A 1 121 ? -3.673 -0.998 -3.797 1.00 81.12 121 ARG A N 1
ATOM 963 C CA . ARG A 1 121 ? -2.876 -0.701 -5.001 1.00 81.12 121 ARG A CA 1
ATOM 964 C C . ARG A 1 121 ? -2.992 -1.783 -6.074 1.00 81.12 121 ARG A C 1
ATOM 966 O O . ARG A 1 121 ? -2.771 -1.468 -7.235 1.00 81.12 121 ARG A O 1
ATOM 973 N N . ARG A 1 122 ? -3.318 -3.028 -5.687 1.00 76.81 122 ARG A N 1
ATOM 974 C CA . ARG A 1 122 ? -3.479 -4.196 -6.577 1.00 76.81 122 ARG A CA 1
ATOM 975 C C . ARG A 1 122 ? -2.467 -4.205 -7.739 1.00 76.81 122 ARG A C 1
ATOM 977 O O . ARG A 1 122 ? -2.891 -4.219 -8.898 1.00 76.81 122 ARG A O 1
ATOM 984 N N . PRO A 1 123 ? -1.149 -4.147 -7.461 1.00 77.19 123 PRO A N 1
ATOM 985 C CA . PRO A 1 123 ? -0.166 -4.202 -8.530 1.00 77.19 123 PRO A CA 1
ATOM 986 C C . PRO A 1 123 ? -0.342 -5.526 -9.275 1.00 77.19 123 PRO A C 1
ATOM 988 O O . PRO A 1 123 ? -0.378 -6.592 -8.660 1.00 77.19 123 PRO A O 1
ATOM 991 N N . LYS A 1 124 ? -0.516 -5.449 -10.594 1.00 79.31 124 LYS A N 1
ATOM 992 C CA . LYS A 1 124 ? -0.505 -6.642 -11.437 1.00 79.31 124 LYS A CA 1
ATOM 993 C C . LYS A 1 124 ? 0.957 -7.067 -11.599 1.00 79.31 124 LYS A C 1
ATOM 995 O O . LYS A 1 124 ? 1.763 -6.183 -11.906 1.00 79.31 124 LYS A O 1
ATOM 1000 N N . PRO A 1 125 ? 1.296 -8.353 -11.392 1.00 82.19 125 PRO A N 1
ATOM 1001 C CA . PRO A 1 125 ? 2.644 -8.827 -11.668 1.00 82.19 125 PRO A CA 1
ATOM 1002 C C . PRO A 1 125 ? 2.980 -8.504 -13.124 1.00 82.19 125 PRO A C 1
ATOM 1004 O O . PRO A 1 125 ? 2.174 -8.745 -14.030 1.00 82.19 125 PRO A O 1
ATOM 1007 N N . ARG A 1 126 ? 4.134 -7.885 -13.341 1.00 87.44 126 ARG A N 1
ATOM 1008 C CA . ARG A 1 126 ? 4.636 -7.571 -14.676 1.00 87.44 126 ARG A CA 1
ATOM 1009 C C . ARG A 1 126 ? 5.262 -8.823 -15.268 1.00 87.44 126 ARG A C 1
ATOM 1011 O O . ARG A 1 126 ? 5.733 -9.703 -14.556 1.00 87.44 126 ARG A O 1
ATOM 1018 N N . LYS A 1 127 ? 5.316 -8.889 -16.597 1.00 89.94 127 LYS A N 1
ATOM 1019 C CA . LYS A 1 127 ? 5.894 -10.040 -17.304 1.00 89.94 127 LYS A CA 1
ATOM 1020 C C . LYS A 1 127 ? 7.355 -10.298 -16.901 1.00 89.94 127 LYS A C 1
ATOM 1022 O O . LYS A 1 127 ? 7.740 -11.448 -16.731 1.00 89.94 127 LYS A O 1
ATOM 1027 N N . LEU A 1 128 ? 8.122 -9.228 -16.680 1.00 91.75 128 LEU A N 1
ATOM 1028 C CA . LEU A 1 128 ? 9.528 -9.279 -16.264 1.00 91.75 128 LEU A CA 1
ATOM 1029 C C . LEU A 1 128 ? 9.736 -9.389 -14.743 1.00 91.75 128 LEU A C 1
ATOM 1031 O O . LEU A 1 128 ? 10.877 -9.409 -14.302 1.00 91.75 128 LEU A O 1
ATOM 1035 N N . ASP A 1 129 ? 8.677 -9.526 -13.934 1.00 90.56 129 ASP A N 1
ATOM 1036 C CA . ASP A 1 129 ? 8.845 -9.917 -12.523 1.00 90.56 129 ASP A CA 1
ATOM 1037 C C . ASP A 1 129 ? 9.294 -11.392 -12.413 1.00 90.56 129 ASP A C 1
ATOM 1039 O O . ASP A 1 129 ? 9.800 -11.831 -11.379 1.00 90.56 129 ASP A O 1
ATOM 1043 N N . ARG A 1 130 ? 9.135 -12.181 -13.490 1.00 93.69 130 ARG A N 1
ATOM 1044 C CA . ARG A 1 130 ? 9.692 -13.532 -13.601 1.00 93.69 130 ARG A CA 1
ATOM 1045 C C . ARG A 1 130 ? 11.201 -13.447 -13.827 1.00 93.69 130 ARG A C 1
ATOM 1047 O O . ARG A 1 130 ? 11.645 -13.165 -14.938 1.00 93.69 130 ARG A O 1
ATOM 1054 N N . VAL A 1 131 ? 11.963 -13.800 -12.794 1.00 95.06 131 VAL A N 1
ATOM 1055 C CA . VAL A 1 131 ? 13.436 -13.755 -12.781 1.00 95.06 131 VAL A CA 1
ATOM 1056 C C . VAL A 1 131 ? 14.058 -14.472 -13.984 1.00 95.06 131 VAL A C 1
ATOM 1058 O O . VAL A 1 131 ? 14.912 -13.905 -14.653 1.00 95.06 131 VAL A O 1
ATOM 1061 N N . GLU A 1 132 ? 13.592 -15.681 -14.313 1.00 96.94 132 GLU A N 1
ATOM 1062 C CA . GLU A 1 132 ? 14.121 -16.465 -15.444 1.00 96.94 132 GLU A CA 1
ATOM 1063 C C . GLU A 1 132 ? 14.025 -15.705 -16.778 1.00 96.94 132 GLU A C 1
ATOM 1065 O O . GLU A 1 132 ? 14.987 -15.655 -17.539 1.00 96.94 132 GLU A O 1
ATOM 1070 N N . LEU A 1 133 ? 12.879 -15.073 -17.050 1.00 96.81 133 LEU A N 1
ATOM 1071 C CA . LEU A 1 133 ? 12.672 -14.297 -18.271 1.00 96.81 133 LEU A CA 1
ATOM 1072 C C . LEU A 1 133 ? 13.474 -12.990 -18.247 1.00 96.81 133 LEU A C 1
ATOM 1074 O O . LEU A 1 133 ? 14.075 -12.625 -19.256 1.00 96.81 133 LEU A O 1
ATOM 1078 N N . ALA A 1 134 ? 13.509 -12.302 -17.104 1.00 95.75 134 ALA A N 1
ATOM 1079 C CA . ALA A 1 134 ? 14.266 -11.063 -16.945 1.00 95.75 134 ALA A CA 1
ATOM 1080 C C . ALA A 1 134 ? 15.757 -11.263 -17.256 1.00 95.75 134 ALA A C 1
ATOM 1082 O O . ALA A 1 134 ? 16.323 -10.491 -18.025 1.00 95.75 134 ALA A O 1
ATOM 1083 N N . LEU A 1 135 ? 16.353 -12.353 -16.760 1.00 96.62 135 LEU A N 1
ATOM 1084 C CA . LEU A 1 135 ? 17.745 -12.709 -17.046 1.00 96.62 135 LEU A CA 1
ATOM 1085 C C . LEU A 1 135 ? 17.982 -12.957 -18.540 1.00 96.62 135 LEU A C 1
ATOM 1087 O O . LEU A 1 135 ? 18.984 -12.513 -19.093 1.00 96.62 135 LEU A O 1
ATOM 1091 N N . GLN A 1 136 ? 17.058 -13.634 -19.229 1.00 97.56 136 GLN A N 1
ATOM 1092 C CA . GLN A 1 136 ? 17.188 -13.865 -20.672 1.00 97.56 136 GLN A CA 1
ATOM 1093 C C . GLN A 1 136 ? 17.139 -12.561 -21.481 1.00 97.56 136 GLN A C 1
ATOM 1095 O O . GLN A 1 136 ? 17.873 -12.424 -22.463 1.00 97.56 136 GLN A O 1
ATOM 1100 N N . VAL A 1 137 ? 16.301 -11.607 -21.073 1.00 96.62 137 VAL A N 1
ATOM 1101 C CA . VAL A 1 137 ? 16.246 -10.271 -21.680 1.00 96.62 137 VAL A CA 1
ATOM 1102 C C . VAL A 1 137 ? 17.545 -9.508 -21.404 1.00 96.62 137 VAL A C 1
ATOM 1104 O O . VAL A 1 137 ? 18.159 -8.999 -22.339 1.00 96.62 137 VAL A O 1
ATOM 1107 N N . GLU A 1 138 ? 18.013 -9.492 -20.154 1.00 95.94 138 GLU A N 1
ATOM 1108 C CA . GLU A 1 138 ? 19.247 -8.814 -19.737 1.00 95.94 138 GLU A CA 1
ATOM 1109 C C . GLU A 1 138 ? 20.485 -9.333 -20.485 1.00 95.94 138 GLU A C 1
ATOM 1111 O O . GLU A 1 138 ? 21.253 -8.543 -21.035 1.00 95.94 138 GLU A O 1
ATOM 1116 N N . LEU A 1 139 ? 20.632 -10.656 -20.614 1.00 97.12 139 LEU A N 1
ATOM 1117 C CA . LEU A 1 139 ? 21.740 -11.286 -21.343 1.00 97.12 139 LEU A CA 1
ATOM 1118 C C . LEU A 1 139 ? 21.856 -10.815 -22.800 1.00 97.12 139 LEU A C 1
ATOM 1120 O O . LEU A 1 139 ? 22.958 -10.746 -23.344 1.00 97.12 139 LEU A O 1
ATOM 1124 N N . ARG A 1 140 ? 20.729 -10.510 -23.450 1.00 97.12 140 ARG A N 1
ATOM 1125 C CA . ARG A 1 140 ? 20.706 -10.032 -24.840 1.00 97.12 140 ARG A CA 1
ATOM 1126 C C . ARG A 1 140 ? 20.886 -8.519 -24.921 1.00 97.12 140 ARG A C 1
ATOM 1128 O O . ARG A 1 140 ? 21.583 -8.047 -25.815 1.00 97.12 140 ARG A O 1
ATOM 1135 N N . LEU A 1 141 ? 20.345 -7.771 -23.958 1.00 95.69 141 LEU A N 1
ATOM 1136 C CA . LEU A 1 141 ? 20.585 -6.329 -23.844 1.00 95.69 141 LEU A CA 1
ATOM 1137 C C . LEU A 1 141 ? 22.079 -6.013 -23.683 1.00 95.69 141 LEU A C 1
ATOM 1139 O O . LEU A 1 141 ? 22.581 -5.132 -24.371 1.00 95.69 141 LEU A O 1
ATOM 1143 N N . VAL A 1 142 ? 22.813 -6.776 -22.862 1.00 96.38 142 VAL A N 1
ATOM 1144 C CA . VAL A 1 142 ? 24.278 -6.628 -22.696 1.00 96.38 142 VAL A CA 1
ATOM 1145 C C . VAL A 1 142 ? 25.039 -6.859 -24.009 1.00 96.38 142 VAL A C 1
ATOM 1147 O O . VAL A 1 142 ? 26.118 -6.311 -24.215 1.00 96.38 142 VAL A O 1
ATOM 1150 N N . ARG A 1 143 ? 24.466 -7.634 -24.935 1.00 96.38 143 ARG A N 1
ATOM 1151 C CA . ARG A 1 143 ? 25.018 -7.864 -26.278 1.00 96.38 143 ARG A CA 1
ATOM 1152 C C . ARG A 1 143 ? 24.584 -6.803 -27.295 1.00 96.38 143 ARG A C 1
ATOM 1154 O O . ARG A 1 143 ? 24.821 -6.990 -28.485 1.00 96.38 143 ARG A O 1
ATOM 1161 N N . ASN A 1 144 ? 23.961 -5.712 -26.847 1.00 95.81 144 ASN A N 1
ATOM 1162 C CA . ASN A 1 144 ? 23.419 -4.627 -27.670 1.00 95.81 144 ASN A CA 1
ATOM 1163 C C . ASN A 1 144 ? 22.317 -5.065 -28.644 1.00 95.81 144 ASN A C 1
ATOM 1165 O O . ASN A 1 144 ? 22.173 -4.499 -29.726 1.00 95.81 144 ASN A O 1
ATOM 1169 N N . TRP A 1 145 ? 21.530 -6.078 -28.279 1.00 97.75 145 TRP A N 1
ATOM 1170 C CA . TRP A 1 145 ? 20.379 -6.473 -29.087 1.00 97.75 145 TRP A CA 1
ATOM 1171 C C . TRP A 1 145 ? 19.231 -5.479 -28.898 1.00 97.75 145 TRP A C 1
ATOM 1173 O O . TRP A 1 145 ? 18.936 -5.058 -27.777 1.00 97.75 145 TRP A O 1
ATOM 1183 N N . SER A 1 146 ? 18.551 -5.142 -29.992 1.00 96.50 146 SER A N 1
ATOM 1184 C CA . SER A 1 146 ? 17.318 -4.348 -29.949 1.00 96.50 146 SER A CA 1
ATOM 1185 C C . SER A 1 146 ? 16.164 -5.136 -29.305 1.00 96.50 146 SER A C 1
ATOM 1187 O O . SER A 1 146 ? 16.122 -6.366 -29.408 1.00 96.50 146 SER A O 1
ATOM 1189 N N . PRO A 1 147 ? 15.190 -4.468 -28.664 1.00 97.12 147 PRO A N 1
ATOM 1190 C CA . PRO A 1 147 ? 14.007 -5.122 -28.097 1.00 97.12 147 PRO A CA 1
ATOM 1191 C C . PRO A 1 147 ? 13.242 -6.043 -29.060 1.00 97.12 147 PRO A C 1
ATOM 1193 O O . PRO A 1 147 ? 12.733 -7.083 -28.637 1.00 97.12 147 PRO A O 1
ATOM 1196 N N . GLU A 1 148 ? 13.191 -5.714 -30.348 1.00 97.38 148 GLU A N 1
ATOM 1197 C CA . GLU A 1 148 ? 12.601 -6.539 -31.405 1.00 97.38 148 GLU A CA 1
ATOM 1198 C C . GLU A 1 148 ? 13.403 -7.824 -31.628 1.00 97.38 148 GLU A C 1
ATOM 1200 O O . GLU A 1 148 ? 12.827 -8.913 -31.632 1.00 97.38 148 GLU A O 1
ATOM 1205 N N . GLN A 1 149 ? 14.734 -7.720 -31.726 1.00 97.81 149 GLN A N 1
ATOM 1206 C CA . GLN A 1 149 ? 15.617 -8.887 -31.842 1.00 97.81 149 GLN A CA 1
ATOM 1207 C C . GLN A 1 149 ? 15.495 -9.804 -30.624 1.00 97.81 149 GLN A C 1
ATOM 1209 O O . GLN A 1 149 ? 15.477 -11.025 -30.763 1.00 97.81 149 GLN A O 1
ATOM 1214 N N . ILE A 1 150 ? 15.373 -9.224 -29.427 1.00 97.56 150 ILE A N 1
ATOM 1215 C CA . ILE A 1 150 ? 15.187 -9.985 -28.189 1.00 97.56 150 ILE A CA 1
ATOM 1216 C C . ILE A 1 150 ? 13.860 -10.744 -28.216 1.00 97.56 150 ILE A C 1
ATOM 1218 O O . ILE A 1 150 ? 13.842 -11.936 -27.916 1.00 97.56 150 ILE A O 1
ATOM 1222 N N . ARG A 1 151 ? 12.756 -10.086 -28.593 1.00 97.56 151 ARG A N 1
ATOM 1223 C CA . ARG A 1 151 ? 11.443 -10.736 -28.746 1.00 97.56 151 ARG A CA 1
ATOM 1224 C C . ARG A 1 151 ? 11.534 -11.936 -29.689 1.00 97.56 151 ARG A C 1
ATOM 1226 O O . ARG A 1 151 ? 11.093 -13.025 -29.325 1.00 97.56 151 ARG A O 1
ATOM 1233 N N . ASP A 1 152 ? 12.082 -11.731 -30.882 1.00 97.62 152 ASP A N 1
ATOM 1234 C CA . ASP A 1 152 ? 12.094 -12.750 -31.936 1.00 97.62 152 ASP A CA 1
ATOM 1235 C C . ASP A 1 152 ? 12.961 -13.952 -31.563 1.00 97.62 152 ASP A C 1
ATOM 1237 O O . ASP A 1 152 ? 12.583 -15.104 -31.790 1.00 97.62 152 ASP A O 1
ATOM 1241 N N . ASP A 1 153 ? 14.095 -13.701 -30.918 1.00 97.69 153 ASP A N 1
ATOM 1242 C CA . ASP A 1 153 ? 14.964 -14.764 -30.438 1.00 97.69 153 ASP A CA 1
ATOM 1243 C C . ASP A 1 153 ? 14.380 -15.532 -29.254 1.00 97.69 153 ASP A C 1
ATOM 1245 O O . ASP A 1 153 ? 14.543 -16.749 -29.188 1.00 97.69 153 ASP A O 1
ATOM 1249 N N . LEU A 1 154 ? 13.649 -14.872 -28.351 1.00 97.50 154 LEU A N 1
ATOM 1250 C CA . LEU A 1 154 ? 12.944 -15.562 -27.269 1.00 97.50 154 LEU A CA 1
ATOM 1251 C C . LEU A 1 154 ? 11.849 -16.489 -27.805 1.00 97.50 154 LEU A C 1
ATOM 1253 O O . LEU A 1 154 ? 11.706 -17.603 -27.304 1.00 97.50 154 LEU A O 1
ATOM 1257 N N . ILE A 1 155 ? 11.117 -16.074 -28.843 1.00 97.19 155 ILE A N 1
ATOM 1258 C CA . ILE A 1 155 ? 10.125 -16.933 -29.509 1.00 97.19 155 ILE A CA 1
ATOM 1259 C C . ILE A 1 155 ? 10.810 -18.156 -30.132 1.00 97.19 155 ILE A C 1
ATOM 1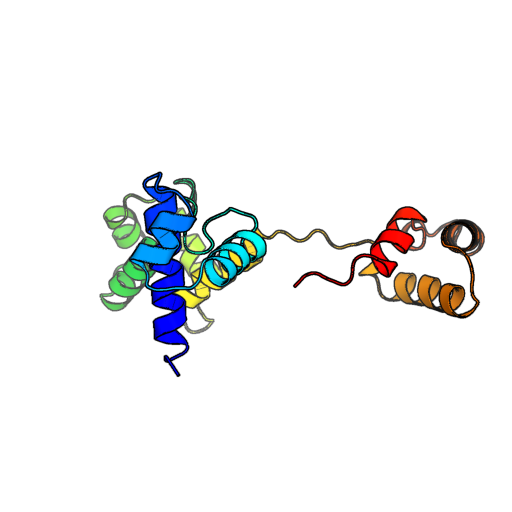261 O O . ILE A 1 155 ? 10.333 -19.278 -29.970 1.00 97.19 155 ILE A O 1
ATOM 1265 N N . ARG A 1 156 ? 11.957 -17.956 -30.793 1.00 96.81 156 ARG A N 1
ATOM 1266 C CA . ARG A 1 156 ? 12.723 -19.030 -31.444 1.00 96.81 156 ARG A CA 1
ATOM 1267 C C . ARG A 1 156 ? 13.389 -19.989 -30.457 1.00 96.81 156 ARG A C 1
ATOM 1269 O O . ARG A 1 156 ? 13.388 -21.192 -30.688 1.00 96.81 156 ARG A O 1
ATOM 1276 N N . SER A 1 157 ? 13.962 -19.460 -29.381 1.00 96.56 157 SER A N 1
ATOM 1277 C CA . SER A 1 157 ? 14.695 -20.231 -28.369 1.00 96.56 157 SER A CA 1
ATOM 1278 C C . SER A 1 157 ? 13.761 -20.999 -27.433 1.00 96.56 157 SER A C 1
ATOM 1280 O O . SER A 1 157 ? 14.140 -22.031 -26.885 1.00 96.56 157 SER A O 1
ATOM 1282 N N . PHE A 1 158 ? 12.533 -20.505 -27.244 1.00 96.62 158 PHE A N 1
ATOM 1283 C CA . PHE A 1 158 ? 11.562 -21.063 -26.305 1.00 96.62 158 PHE A CA 1
ATOM 1284 C C . PHE A 1 158 ? 10.181 -21.294 -26.951 1.00 96.62 158 PHE A C 1
ATOM 1286 O O . PHE A 1 158 ? 9.179 -20.831 -26.406 1.00 96.62 158 PHE A O 1
ATOM 1293 N N . PRO A 1 159 ? 10.066 -22.014 -28.082 1.00 94.94 159 PRO A N 1
ATOM 1294 C CA . PRO A 1 159 ? 8.837 -22.052 -28.885 1.00 94.94 159 PRO A CA 1
ATOM 1295 C C . PRO A 1 159 ? 7.623 -22.605 -28.123 1.00 94.94 159 PRO A C 1
ATOM 1297 O O . PRO A 1 159 ? 6.514 -22.105 -28.280 1.00 94.94 159 PRO A O 1
ATOM 1300 N N . ASN A 1 160 ? 7.842 -23.569 -27.223 1.00 96.25 160 ASN A N 1
ATOM 1301 C CA . ASN A 1 160 ? 6.786 -24.230 -26.446 1.00 96.25 160 ASN A CA 1
ATOM 1302 C C . ASN A 1 160 ? 6.603 -23.652 -25.029 1.00 96.25 160 ASN A C 1
ATOM 1304 O O . ASN A 1 160 ? 5.935 -24.263 -24.199 1.00 96.25 160 ASN A O 1
ATOM 1308 N N . ARG A 1 161 ? 7.223 -22.504 -24.723 1.00 96.50 161 ARG A N 1
ATOM 1309 C CA . ARG A 1 161 ? 7.203 -21.879 -23.389 1.00 96.50 161 ARG A CA 1
ATOM 1310 C C . ARG A 1 161 ? 6.726 -20.422 -23.478 1.00 96.50 161 ARG A C 1
ATOM 1312 O O . ARG A 1 161 ? 7.548 -19.505 -23.416 1.00 96.50 161 ARG A O 1
ATOM 1319 N N . PRO A 1 162 ? 5.409 -20.168 -23.606 1.00 93.94 162 PRO A N 1
ATOM 1320 C CA . PRO A 1 162 ? 4.857 -18.812 -23.737 1.00 93.94 162 PRO A CA 1
ATOM 1321 C C . PRO A 1 162 ? 5.139 -17.920 -22.514 1.00 93.94 162 PRO A C 1
ATOM 1323 O O . PRO A 1 162 ? 5.116 -16.684 -22.582 1.00 93.94 162 PRO A O 1
ATOM 1326 N N . GLU A 1 163 ? 5.444 -18.512 -21.360 1.00 95.06 163 GLU A N 1
ATOM 1327 C CA . GLU A 1 163 ? 5.911 -17.787 -20.187 1.00 95.06 163 GLU A CA 1
ATOM 1328 C C . GLU A 1 163 ? 7.243 -17.056 -20.422 1.00 95.06 163 GLU A C 1
ATOM 1330 O O . GLU A 1 163 ? 7.453 -16.031 -19.774 1.00 95.06 163 GLU A O 1
ATOM 1335 N N . MET A 1 164 ? 8.061 -17.519 -21.377 1.00 97.25 164 MET A N 1
ATOM 1336 C CA . MET A 1 164 ? 9.352 -16.945 -21.782 1.00 97.25 164 MET A CA 1
ATOM 1337 C C . MET A 1 164 ? 9.247 -15.932 -22.932 1.00 97.25 164 MET A C 1
ATOM 1339 O O . MET A 1 164 ? 10.247 -15.342 -23.329 1.00 97.25 164 MET A O 1
ATOM 1343 N N . HIS A 1 165 ? 8.054 -15.710 -23.486 1.00 96.50 165 HIS A N 1
ATOM 1344 C CA . HIS A 1 165 ? 7.852 -14.740 -24.566 1.00 96.50 165 HIS A CA 1
ATOM 1345 C C . HIS A 1 165 ? 7.484 -13.376 -24.001 1.00 96.50 165 HIS A C 1
ATOM 1347 O O . HIS A 1 165 ? 6.689 -13.285 -23.068 1.00 96.50 165 HIS A O 1
ATOM 1353 N N . VAL A 1 166 ? 8.012 -12.296 -24.571 1.00 96.31 166 VAL A N 1
ATOM 1354 C CA . VAL A 1 166 ? 7.721 -10.925 -24.131 1.00 96.31 166 VAL A CA 1
ATOM 1355 C C . VAL A 1 166 ? 7.663 -9.984 -25.327 1.00 96.31 166 VAL A C 1
ATOM 1357 O O . VAL A 1 166 ? 8.403 -10.148 -26.290 1.00 96.31 166 VAL A O 1
ATOM 1360 N N . SER A 1 167 ? 6.770 -8.995 -25.279 1.00 96.25 167 SER A N 1
ATOM 1361 C CA . SER A 1 167 ? 6.703 -7.951 -26.304 1.00 96.25 167 SER A CA 1
ATOM 1362 C C . SER A 1 167 ? 7.905 -7.006 -26.197 1.00 96.25 167 SER A C 1
ATOM 1364 O O . SER A 1 167 ? 8.299 -6.628 -25.094 1.00 96.25 167 SER A O 1
ATOM 1366 N N . HIS A 1 168 ? 8.422 -6.558 -27.341 1.00 94.62 168 HIS A N 1
ATOM 1367 C CA . HIS A 1 168 ? 9.416 -5.486 -27.442 1.00 94.62 168 HIS A CA 1
ATOM 1368 C C . HIS A 1 168 ? 8.978 -4.207 -26.699 1.00 94.62 168 HIS A C 1
ATOM 1370 O O . HIS A 1 168 ? 9.782 -3.626 -25.980 1.00 94.62 168 HIS A O 1
ATOM 1376 N N . GLU A 1 169 ? 7.686 -3.851 -26.715 1.00 94.56 169 GLU A N 1
ATOM 1377 C CA . GLU A 1 169 ? 7.143 -2.731 -25.924 1.00 94.56 169 GLU A CA 1
ATOM 1378 C C . GLU A 1 169 ? 7.303 -2.948 -24.410 1.00 94.56 169 GLU A C 1
ATOM 1380 O O . GLU A 1 169 ? 7.594 -2.021 -23.662 1.00 94.56 169 GLU A O 1
ATOM 1385 N N . THR A 1 170 ? 7.169 -4.185 -23.922 1.00 94.06 170 THR A N 1
ATOM 1386 C CA . THR A 1 170 ? 7.403 -4.489 -22.498 1.00 94.06 170 THR A CA 1
ATOM 1387 C C . THR A 1 170 ? 8.880 -4.348 -22.131 1.00 94.06 170 THR A C 1
ATOM 1389 O O . THR A 1 170 ? 9.194 -3.888 -21.033 1.00 94.06 170 THR A O 1
ATOM 1392 N N . ILE A 1 171 ? 9.784 -4.703 -23.048 1.00 93.88 171 ILE A N 1
ATOM 1393 C CA . ILE A 1 171 ? 11.224 -4.492 -22.875 1.00 93.88 171 ILE A CA 1
ATOM 1394 C C . ILE A 1 171 ? 11.521 -2.985 -22.868 1.00 93.88 171 ILE A C 1
ATOM 1396 O O . ILE A 1 171 ? 12.160 -2.509 -21.932 1.00 93.88 171 ILE A O 1
ATOM 1400 N N . TYR A 1 172 ? 10.981 -2.209 -23.812 1.00 93.62 172 TYR A N 1
ATOM 1401 C CA . TYR A 1 172 ? 11.110 -0.748 -23.817 1.00 93.62 172 TYR A CA 1
ATOM 1402 C C . TYR A 1 172 ? 10.596 -0.112 -22.529 1.00 93.62 172 TYR A C 1
ATOM 1404 O O . TYR A 1 172 ? 11.297 0.680 -21.898 1.00 93.62 172 TYR A O 1
ATOM 1412 N N . GLN A 1 173 ? 9.404 -0.502 -22.079 1.00 88.62 173 GLN A N 1
ATOM 1413 C CA . GLN A 1 173 ? 8.867 -0.035 -20.809 1.00 88.62 173 GLN A CA 1
ATOM 1414 C C . GLN A 1 173 ? 9.791 -0.392 -19.646 1.00 88.62 173 GLN A C 1
ATOM 1416 O O . GLN A 1 173 ? 9.948 0.418 -18.747 1.00 88.62 173 GLN A O 1
ATOM 1421 N N . SER A 1 174 ? 10.448 -1.550 -19.647 1.00 87.00 174 SER A N 1
ATOM 1422 C CA . SER A 1 174 ? 11.394 -1.898 -18.580 1.00 87.00 174 SER A CA 1
ATOM 1423 C C . SER A 1 174 ? 12.675 -1.057 -18.587 1.00 87.00 174 SER A C 1
ATOM 1425 O O . SER A 1 174 ? 13.184 -0.731 -17.517 1.00 87.00 174 SER A O 1
ATOM 1427 N N . LEU A 1 175 ? 13.147 -0.648 -19.768 1.00 85.00 175 LEU A N 1
ATOM 1428 C CA . LEU A 1 175 ? 14.333 0.197 -19.930 1.00 85.00 175 LEU A CA 1
ATOM 1429 C C . LEU A 1 175 ? 14.058 1.657 -19.545 1.00 85.00 175 LEU A C 1
ATOM 1431 O O . LEU A 1 175 ? 14.888 2.304 -18.910 1.00 85.00 175 LEU A O 1
ATOM 1435 N N . PHE A 1 176 ? 12.884 2.178 -19.909 1.00 76.69 176 PHE A N 1
ATOM 1436 C CA . PHE A 1 176 ? 12.555 3.601 -19.759 1.00 76.69 176 PHE A CA 1
ATOM 1437 C C . PHE A 1 176 ? 11.636 3.911 -18.573 1.00 76.69 176 PHE A C 1
ATOM 1439 O O . PHE A 1 176 ? 11.567 5.053 -18.110 1.00 76.69 176 PHE A O 1
ATOM 1446 N N . VAL A 1 177 ? 10.943 2.911 -18.027 1.00 61.81 177 VAL A N 1
ATOM 1447 C CA . VAL A 1 177 ? 10.202 3.028 -16.769 1.00 61.81 177 VAL A CA 1
ATOM 1448 C C . VAL A 1 177 ? 11.099 2.530 -15.644 1.00 61.81 177 VAL A C 1
ATOM 1450 O O . VAL A 1 177 ? 10.881 1.461 -15.074 1.00 61.81 177 VAL A O 1
ATOM 1453 N N . GLN A 1 178 ? 12.068 3.361 -15.246 1.00 50.94 178 GLN A N 1
ATOM 1454 C CA . GLN A 1 178 ? 12.580 3.287 -13.879 1.00 50.94 178 GLN A CA 1
ATOM 1455 C C . GLN A 1 178 ? 11.375 3.292 -12.932 1.00 50.94 178 GLN A C 1
ATOM 1457 O O . GLN A 1 178 ? 10.498 4.160 -13.028 1.00 50.94 178 GLN A O 1
ATOM 1462 N N . GLY A 1 179 ? 11.304 2.273 -12.072 1.00 43.06 179 GLY A N 1
ATOM 1463 C CA . GLY A 1 179 ? 10.240 2.092 -11.096 1.00 43.06 179 GLY A CA 1
ATOM 1464 C C . GLY A 1 179 ? 9.984 3.393 -10.349 1.00 43.06 179 GLY A C 1
ATOM 1465 O O . GLY A 1 179 ? 10.768 3.8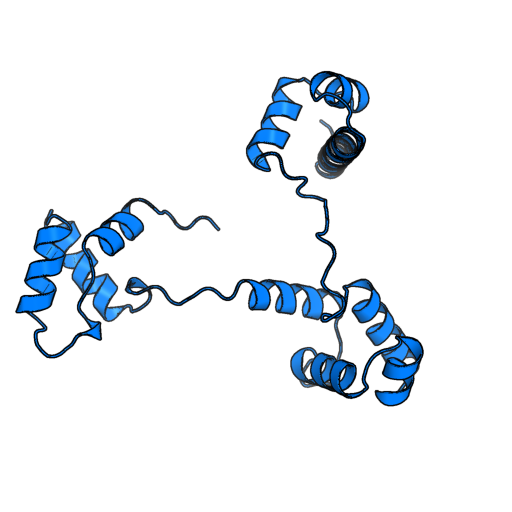11 -9.504 1.00 43.06 179 GLY A O 1
ATOM 1466 N N . ARG A 1 180 ? 8.877 4.058 -10.681 1.00 42.53 180 ARG A N 1
ATOM 1467 C CA . ARG A 1 180 ? 8.359 5.160 -9.879 1.00 42.53 180 ARG A CA 1
ATOM 1468 C C . ARG A 1 180 ? 7.821 4.526 -8.598 1.00 42.53 180 ARG A C 1
ATOM 1470 O O . ARG A 1 180 ? 6.776 3.877 -8.647 1.00 42.53 180 ARG A O 1
ATOM 1477 N N . GLY A 1 181 ? 8.601 4.621 -7.520 1.00 42.97 181 GLY A N 1
ATOM 1478 C CA . GLY A 1 181 ? 8.168 4.271 -6.162 1.00 42.97 181 GLY A CA 1
ATOM 1479 C C . GLY A 1 181 ? 6.949 5.069 -5.713 1.00 42.97 181 GLY A C 1
ATOM 1480 O O . GLY A 1 181 ? 6.743 6.185 -6.243 1.00 42.97 181 GLY A O 1
#

Foldseek 3Di:
DDDPVLVVVLLLQLVVCVVVVHDLVVSCVVSVHDSVVSVVSCVVCVNDRPPDDPDDDPVDDDLVLLVLLLVCVVVVDDLVRSCVVVVHDSVNSVVLQVVAADPVSHHDSVSSVVVVVVVVVVDDDALCVPVVLVVLLVVVVVVVDQLVRSQVVQCVVCVPCCSNHDHSVSVVCVVPPPPPD